Protein AF-A0A8J9YWH1-F1 (afdb_monomer)

Radius of gyration: 15.03 Å; Cα contacts (8 Å, |Δi|>4): 126; chains: 1; bounding box: 51×24×34 Å

Solvent-accessible surface area (backbone atoms only — not comparable to full-atom values): 7247 Å² total; per-residue (Å²): 146,84,62,67,66,64,50,39,52,52,50,34,50,48,37,46,51,51,26,59,68,32,100,38,23,66,57,32,74,67,50,59,49,50,46,43,36,66,79,68,63,49,86,56,69,84,94,57,58,39,51,89,77,50,36,26,81,48,70,44,61,44,88,82,81,46,30,35,65,48,57,43,60,41,68,61,78,70,55,24,64,60,51,32,49,53,50,52,51,40,30,64,75,66,76,47,80,81,93,74,87,87,77,76,98,49,76,26,48,50,52,44,52,53,50,52,51,54,61,62,72,75,106

Structure (mmCIF, N/CA/C/O backbone):
data_AF-A0A8J9YWH1-F1
#
_entry.id   AF-A0A8J9YWH1-F1
#
loop_
_atom_site.group_PDB
_atom_site.id
_atom_site.type_symbol
_atom_site.label_atom_id
_atom_site.label_alt_id
_atom_site.label_comp_id
_atom_site.label_asym_id
_atom_site.label_entity_id
_atom_site.label_seq_id
_atom_site.pdbx_PDB_ins_code
_atom_site.Cartn_x
_atom_site.Cartn_y
_atom_site.Cartn_z
_atom_site.occupancy
_atom_site.B_iso_or_equiv
_atom_site.auth_seq_id
_atom_site.auth_comp_id
_atom_site.auth_asym_id
_atom_site.auth_atom_id
_atom_site.pdbx_PDB_model_num
ATOM 1 N N . MET A 1 1 ? 28.046 -7.049 -2.937 1.00 34.62 1 MET A N 1
ATOM 2 C CA . MET A 1 1 ? 26.757 -6.752 -3.607 1.00 34.62 1 MET A CA 1
ATOM 3 C C . MET A 1 1 ? 25.580 -7.059 -2.665 1.00 34.62 1 MET A C 1
ATOM 5 O O . MET A 1 1 ? 24.670 -7.778 -3.037 1.00 34.62 1 MET A O 1
ATOM 9 N N . TRP A 1 2 ? 25.607 -6.555 -1.424 1.00 46.81 2 TRP A N 1
ATOM 10 C CA . TRP A 1 2 ? 24.639 -6.904 -0.367 1.00 46.81 2 TRP A CA 1
ATOM 11 C C . TRP A 1 2 ? 24.441 -5.699 0.570 1.00 46.81 2 TRP A C 1
ATOM 13 O O . TRP A 1 2 ? 25.273 -5.469 1.444 1.00 46.81 2 TRP A O 1
ATOM 23 N N . PRO A 1 3 ? 23.433 -4.847 0.307 1.00 60.19 3 PRO A N 1
ATOM 24 C CA . PRO A 1 3 ? 22.680 -4.274 1.435 1.00 60.19 3 PRO A CA 1
ATOM 25 C C . PRO A 1 3 ? 21.157 -4.149 1.204 1.00 60.19 3 PRO A C 1
ATOM 27 O O . PRO A 1 3 ? 20.402 -4.002 2.163 1.00 60.19 3 PRO A O 1
ATOM 30 N N . CYS A 1 4 ? 20.679 -4.202 -0.045 1.00 58.19 4 CYS A N 1
ATOM 31 C CA . CYS A 1 4 ? 19.343 -3.707 -0.403 1.00 58.19 4 CYS A CA 1
ATOM 32 C C . CYS A 1 4 ? 18.173 -4.555 0.127 1.00 58.19 4 CYS A C 1
ATOM 34 O O . CYS A 1 4 ? 17.150 -3.994 0.512 1.00 58.19 4 CYS A O 1
ATOM 36 N N . ILE A 1 5 ? 18.311 -5.885 0.179 1.00 63.09 5 ILE A N 1
ATOM 37 C CA . ILE A 1 5 ? 17.230 -6.783 0.629 1.00 63.09 5 ILE A CA 1
ATOM 38 C C . ILE A 1 5 ? 17.023 -6.661 2.145 1.00 63.09 5 ILE A C 1
ATOM 40 O O . ILE A 1 5 ? 15.901 -6.448 2.597 1.00 63.09 5 ILE A O 1
ATOM 44 N N . THR A 1 6 ? 18.104 -6.711 2.930 1.00 67.00 6 THR A N 1
ATOM 45 C CA . THR A 1 6 ? 18.061 -6.543 4.393 1.00 67.00 6 THR A CA 1
ATOM 46 C C . THR A 1 6 ? 17.512 -5.171 4.787 1.00 67.00 6 THR A C 1
ATOM 48 O O . THR A 1 6 ? 16.708 -5.065 5.709 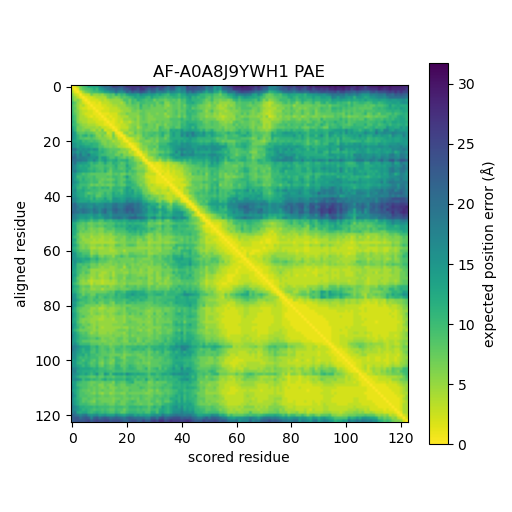1.00 67.00 6 THR A O 1
ATOM 51 N N . PHE A 1 7 ? 17.887 -4.124 4.047 1.00 69.38 7 PHE A N 1
ATOM 52 C CA . PHE A 1 7 ? 17.348 -2.771 4.194 1.00 69.38 7 PHE A CA 1
ATOM 53 C C . PHE A 1 7 ? 15.831 -2.716 3.941 1.00 69.38 7 PHE A C 1
ATOM 55 O O . PHE A 1 7 ? 15.085 -2.197 4.771 1.00 69.38 7 PHE A O 1
ATOM 62 N N . MET A 1 8 ? 15.358 -3.316 2.842 1.00 70.19 8 MET A N 1
ATOM 63 C CA . MET A 1 8 ? 13.930 -3.396 2.509 1.00 70.19 8 MET A CA 1
ATOM 64 C C . MET A 1 8 ? 13.138 -4.164 3.578 1.00 70.19 8 MET A C 1
ATOM 66 O O . MET A 1 8 ? 12.079 -3.713 4.009 1.00 70.19 8 MET A O 1
ATOM 70 N N . PHE A 1 9 ? 13.676 -5.288 4.063 1.00 71.38 9 PHE A N 1
ATOM 71 C CA . PHE A 1 9 ? 13.068 -6.085 5.131 1.00 71.38 9 PHE A CA 1
ATOM 72 C C . PHE A 1 9 ? 13.022 -5.330 6.469 1.00 71.38 9 PHE A C 1
ATOM 74 O O . PHE A 1 9 ? 12.004 -5.371 7.158 1.00 71.38 9 PHE A O 1
ATOM 81 N N . SER A 1 10 ? 14.082 -4.593 6.815 1.00 72.75 10 SER A N 1
ATOM 82 C CA . SER A 1 10 ? 14.150 -3.762 8.024 1.00 72.75 10 SER A CA 1
ATOM 83 C C . SER A 1 10 ? 13.095 -2.650 8.013 1.00 72.75 10 SER A C 1
ATOM 85 O O . SER A 1 10 ? 12.340 -2.501 8.974 1.00 72.75 10 SER A O 1
ATOM 87 N N . ILE A 1 11 ? 12.957 -1.921 6.897 1.00 71.25 11 ILE A N 1
ATOM 88 C CA . ILE A 1 11 ? 11.939 -0.865 6.774 1.00 71.25 11 ILE A CA 1
ATOM 89 C C . ILE A 1 11 ? 10.526 -1.458 6.778 1.00 71.25 11 ILE A C 1
ATOM 91 O O . ILE A 1 11 ? 9.661 -0.922 7.462 1.00 71.25 11 ILE A O 1
ATOM 95 N N . ASN A 1 12 ? 10.290 -2.579 6.088 1.00 74.12 12 ASN A N 1
ATOM 96 C CA . ASN A 1 12 ? 8.982 -3.241 6.091 1.00 74.12 12 ASN A CA 1
ATOM 97 C C . ASN A 1 12 ? 8.565 -3.704 7.497 1.00 74.12 12 ASN A C 1
ATOM 99 O O . ASN A 1 12 ? 7.429 -3.459 7.899 1.00 74.12 12 ASN A O 1
ATOM 103 N N . ASN A 1 13 ? 9.479 -4.295 8.276 1.00 73.06 13 ASN A N 1
ATOM 104 C CA . ASN A 1 13 ? 9.198 -4.655 9.669 1.00 73.06 13 ASN A CA 1
ATOM 105 C C . ASN A 1 13 ? 8.945 -3.423 10.544 1.00 73.06 13 ASN A C 1
ATOM 107 O O . ASN A 1 13 ? 7.984 -3.418 11.310 1.00 73.06 13 ASN A O 1
ATOM 111 N N . PHE A 1 14 ? 9.746 -2.361 10.401 1.00 70.94 14 PHE A N 1
ATOM 112 C CA . PHE A 1 14 ? 9.515 -1.106 11.118 1.00 70.94 14 PHE A CA 1
ATOM 113 C C . PHE A 1 14 ? 8.130 -0.521 10.800 1.00 70.94 14 PHE A C 1
ATOM 115 O O . PHE A 1 14 ? 7.373 -0.207 11.712 1.00 70.94 14 PHE A O 1
ATOM 122 N N . CYS A 1 15 ? 7.761 -0.421 9.520 1.00 65.94 15 CYS A N 1
ATOM 123 C CA . CYS A 1 15 ? 6.451 0.076 9.099 1.00 65.94 15 CYS A CA 1
ATOM 124 C C . CYS A 1 15 ? 5.303 -0.771 9.668 1.00 65.94 15 CYS A C 1
ATOM 126 O O . CYS A 1 15 ? 4.325 -0.213 10.161 1.00 65.94 15 CYS A O 1
ATOM 128 N N . TYR A 1 16 ? 5.431 -2.099 9.660 1.00 66.69 16 TYR A N 1
ATOM 129 C CA . TYR A 1 16 ? 4.412 -2.992 10.211 1.00 66.69 16 TYR A CA 1
ATOM 130 C C . TYR A 1 16 ? 4.245 -2.823 11.733 1.00 66.69 16 TYR A C 1
ATOM 132 O O . TYR A 1 16 ? 3.138 -2.583 12.215 1.00 66.69 16 TYR A O 1
ATOM 140 N N . GLN A 1 17 ? 5.347 -2.892 12.483 1.00 61.28 17 GLN A N 1
ATOM 141 C CA . GLN A 1 17 ? 5.336 -2.852 13.949 1.00 61.28 17 GLN A CA 1
ATOM 142 C C . GLN A 1 17 ? 4.969 -1.458 14.490 1.00 61.28 17 GLN A C 1
ATOM 144 O O . GLN A 1 17 ? 4.065 -1.325 15.309 1.00 61.28 17 GLN A O 1
ATOM 149 N N . GLU A 1 18 ? 5.628 -0.398 14.014 1.00 61.91 18 GLU A N 1
ATOM 150 C CA . GLU A 1 18 ? 5.542 0.942 14.615 1.00 61.91 18 GLU A CA 1
ATOM 151 C C . GLU A 1 18 ? 4.447 1.843 14.024 1.00 61.91 18 GLU A C 1
ATOM 153 O O . GLU A 1 18 ? 3.965 2.735 14.730 1.00 61.91 18 GLU A O 1
ATOM 158 N N . GLU A 1 19 ? 4.070 1.652 12.752 1.00 63.25 19 GLU A N 1
ATOM 159 C CA . GLU A 1 19 ? 3.085 2.503 12.061 1.00 63.25 19 GLU A CA 1
ATOM 160 C C . GLU A 1 19 ? 1.726 1.813 11.856 1.00 63.25 19 GLU A C 1
ATOM 162 O O . GLU A 1 19 ? 0.709 2.493 11.938 1.00 63.25 19 GLU A O 1
ATOM 167 N N . LEU A 1 20 ? 1.658 0.498 11.603 1.00 65.31 20 LEU A N 1
ATOM 168 C CA . LEU A 1 20 ? 0.365 -0.186 11.405 1.00 65.31 20 LEU A CA 1
ATOM 169 C C . LEU A 1 20 ? -0.248 -0.705 12.715 1.00 65.31 20 LEU A C 1
ATOM 171 O O . LEU A 1 20 ? -1.466 -0.601 12.896 1.00 65.31 20 LEU A O 1
ATOM 175 N N . GLN A 1 21 ? 0.582 -1.236 13.623 1.00 68.56 21 GLN A N 1
ATOM 176 C CA . GLN A 1 21 ? 0.139 -1.822 14.898 1.00 68.56 21 GLN A CA 1
ATOM 177 C C . GLN A 1 21 ? 0.454 -0.959 16.134 1.00 68.56 21 GLN A C 1
ATOM 179 O O . GLN A 1 21 ? -0.350 -0.931 17.063 1.00 68.56 21 GLN A O 1
ATOM 184 N N . GLY A 1 22 ? 1.559 -0.208 16.144 1.00 66.12 22 GLY A N 1
ATOM 185 C CA . GLY A 1 22 ? 1.958 0.650 17.269 1.00 66.12 22 GLY A CA 1
ATOM 186 C C . GLY A 1 22 ? 1.038 1.861 17.521 1.00 66.12 22 GLY A C 1
ATOM 187 O O . GLY A 1 22 ? 0.174 2.172 16.706 1.00 66.12 22 GLY A O 1
ATOM 188 N N . PRO A 1 23 ? 1.245 2.630 18.609 1.00 60.84 23 PRO A N 1
ATOM 189 C CA . PRO A 1 23 ? 0.390 3.768 18.994 1.00 60.84 23 PRO A CA 1
ATOM 190 C C . PRO A 1 23 ? 0.466 4.984 18.045 1.00 60.84 23 PRO A C 1
ATOM 192 O O . PRO A 1 23 ? -0.179 6.003 18.279 1.00 60.84 23 PRO A O 1
ATOM 195 N N . ASN A 1 24 ? 1.264 4.908 16.975 1.00 59.47 24 ASN A N 1
ATOM 196 C CA . ASN A 1 24 ? 1.572 6.016 16.068 1.00 59.47 24 ASN A CA 1
ATOM 197 C C . ASN A 1 24 ? 0.809 5.955 14.730 1.00 59.47 24 ASN A C 1
ATOM 199 O O . ASN A 1 24 ? 1.205 6.625 13.778 1.00 59.47 24 ASN A O 1
ATOM 203 N N . GLN A 1 25 ? -0.290 5.198 14.647 1.00 61.03 25 GLN A N 1
ATOM 204 C CA . GLN A 1 25 ? -0.997 4.881 13.389 1.00 61.03 25 GLN A CA 1
ATOM 205 C C . GLN A 1 25 ? -1.447 6.107 12.572 1.00 61.03 25 GLN A C 1
ATOM 207 O O . GLN A 1 25 ? -1.587 6.036 11.350 1.00 61.03 25 GLN A O 1
ATOM 212 N N . ASN A 1 26 ? -1.606 7.251 13.245 1.00 58.56 26 ASN A N 1
ATOM 213 C CA . ASN A 1 26 ? -2.033 8.532 12.674 1.00 58.56 26 ASN A CA 1
ATOM 214 C C . ASN A 1 26 ? -0.853 9.456 12.284 1.00 58.56 26 ASN A C 1
ATOM 216 O O . ASN A 1 26 ? -1.063 10.561 11.781 1.00 58.56 26 ASN A O 1
ATOM 220 N N . VAL A 1 27 ? 0.398 9.043 12.530 1.00 58.81 27 VAL A N 1
ATOM 221 C CA . VAL A 1 27 ? 1.623 9.798 12.190 1.00 58.81 27 VAL A CA 1
ATOM 222 C C . VAL A 1 27 ? 2.106 9.449 10.775 1.00 58.81 27 VAL A C 1
ATOM 224 O O . VAL A 1 27 ? 2.533 10.336 10.020 1.00 58.81 27 VAL A O 1
ATOM 227 N N . GLY A 1 28 ? 1.996 8.168 10.409 1.0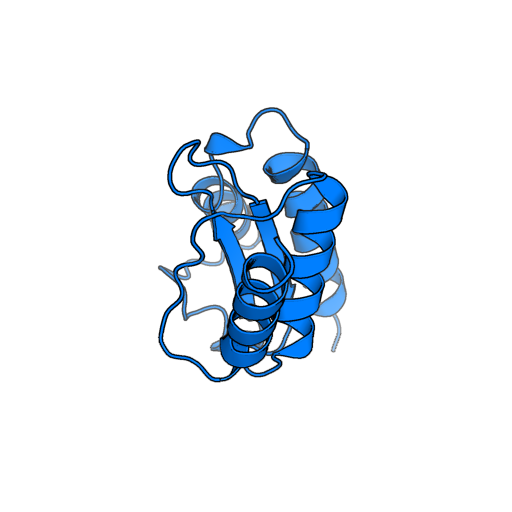0 57.84 28 GLY A N 1
ATOM 228 C CA . GLY A 1 28 ? 2.142 7.629 9.059 1.00 57.84 28 GLY A CA 1
ATOM 229 C C . GLY A 1 28 ? 3.438 8.026 8.348 1.00 57.84 28 GLY A C 1
ATOM 230 O O . GLY A 1 28 ? 4.520 8.133 8.930 1.00 57.84 28 GLY A O 1
ATOM 231 N N . TYR A 1 29 ? 3.323 8.318 7.047 1.00 60.22 29 TYR A N 1
ATOM 232 C CA . TYR A 1 29 ? 4.448 8.578 6.133 1.00 60.22 29 TYR A CA 1
ATOM 233 C C . TYR A 1 29 ? 5.503 9.577 6.672 1.00 60.22 29 TYR A C 1
ATOM 235 O O . TYR A 1 29 ? 6.672 9.500 6.297 1.00 60.22 29 TYR A O 1
ATOM 243 N N . ARG A 1 30 ? 5.144 10.502 7.584 1.00 63.41 30 ARG A N 1
ATOM 244 C CA . ARG A 1 30 ? 6.060 11.500 8.187 1.00 63.41 30 ARG A CA 1
ATOM 245 C C . ARG A 1 30 ? 7.011 10.939 9.257 1.00 63.41 30 ARG A C 1
ATOM 247 O O . ARG A 1 30 ? 7.990 11.620 9.585 1.00 63.41 30 ARG A O 1
ATOM 254 N N . LYS A 1 31 ? 6.752 9.765 9.844 1.00 63.91 31 LYS A N 1
ATOM 255 C CA . LYS A 1 31 ? 7.676 9.114 10.793 1.00 63.91 31 LYS A CA 1
ATOM 256 C C . LYS A 1 31 ? 8.597 8.123 10.083 1.00 63.91 31 LYS A C 1
ATOM 258 O O . LYS A 1 31 ? 9.805 8.271 10.248 1.00 63.91 31 LYS A O 1
ATOM 263 N N . MET A 1 32 ? 8.087 7.303 9.155 1.00 64.38 32 MET A N 1
ATOM 264 C CA . MET A 1 32 ? 8.935 6.582 8.182 1.00 64.38 32 MET A CA 1
ATOM 265 C C . MET A 1 32 ? 9.932 7.538 7.504 1.00 64.38 32 MET A C 1
ATOM 267 O O . MET A 1 32 ? 11.124 7.249 7.442 1.00 64.38 32 MET A O 1
ATOM 271 N N . TRP A 1 33 ? 9.475 8.724 7.078 1.00 63.75 33 TRP A N 1
ATOM 272 C CA . TRP A 1 33 ? 10.345 9.766 6.525 1.00 63.75 33 TRP A CA 1
ATOM 273 C C . TRP A 1 33 ? 11.516 10.147 7.438 1.00 63.75 33 TRP A C 1
ATOM 275 O O . TRP A 1 33 ? 12.647 10.307 6.980 1.00 63.75 33 TRP A O 1
ATOM 285 N N . ARG A 1 34 ? 11.250 10.300 8.740 1.00 65.19 34 ARG A N 1
ATOM 286 C CA . ARG A 1 34 ? 12.275 10.638 9.733 1.00 65.19 34 ARG A CA 1
ATOM 287 C C . ARG A 1 34 ? 13.240 9.481 9.971 1.00 65.19 34 ARG A C 1
ATOM 289 O O . ARG A 1 34 ? 14.418 9.763 10.149 1.00 65.19 34 ARG A O 1
ATOM 296 N N . CYS A 1 35 ? 12.791 8.228 9.913 1.00 65.44 35 CYS A N 1
ATOM 297 C CA . CYS A 1 35 ? 13.671 7.058 9.995 1.00 65.44 35 CYS A CA 1
ATOM 298 C C . CYS A 1 35 ? 14.576 6.941 8.758 1.00 65.44 35 CYS A C 1
ATOM 300 O O . CYS A 1 35 ? 15.789 6.848 8.908 1.00 65.44 35 CYS A O 1
ATOM 302 N N . LEU A 1 36 ? 14.024 7.071 7.544 1.00 66.19 36 LEU A N 1
ATOM 303 C CA . LEU A 1 36 ? 14.806 7.116 6.296 1.00 66.19 36 LEU A CA 1
ATOM 304 C C . LEU A 1 36 ? 15.873 8.226 6.318 1.00 66.19 36 LEU A C 1
ATOM 306 O O . LEU A 1 36 ? 17.005 8.017 5.879 1.00 66.19 36 LEU A O 1
ATOM 310 N N . LEU A 1 37 ? 15.530 9.393 6.870 1.00 66.38 37 LEU A N 1
ATOM 311 C CA . LEU A 1 37 ? 16.438 10.533 6.970 1.00 66.38 37 LEU A CA 1
ATOM 312 C C . LEU A 1 37 ? 17.485 10.400 8.091 1.00 66.38 37 LEU A C 1
ATOM 314 O O . LEU A 1 37 ? 18.628 10.793 7.877 1.00 66.38 37 LEU A O 1
ATOM 318 N N . ARG A 1 38 ? 17.119 9.900 9.281 1.00 63.19 38 ARG A N 1
ATOM 319 C CA . ARG A 1 38 ? 18.039 9.781 10.432 1.00 63.19 38 ARG A CA 1
ATOM 320 C C . ARG A 1 38 ? 18.930 8.550 10.343 1.00 63.19 38 ARG A C 1
ATOM 322 O O . ARG A 1 38 ? 20.145 8.694 10.409 1.00 63.19 38 ARG A O 1
ATOM 329 N N . GLU A 1 39 ? 18.323 7.380 10.185 1.00 65.31 39 GLU A N 1
ATOM 330 C CA . GLU A 1 39 ? 19.009 6.090 10.293 1.00 65.31 39 GLU A CA 1
ATOM 331 C C . GLU A 1 39 ? 19.867 5.817 9.057 1.00 65.31 39 GLU A C 1
ATOM 333 O O . GLU A 1 39 ? 21.004 5.366 9.142 1.00 65.31 39 GLU A O 1
ATOM 338 N N . TYR A 1 40 ? 19.336 6.177 7.887 1.00 60.50 40 TYR A N 1
ATOM 339 C CA . TYR A 1 40 ? 19.931 5.842 6.596 1.00 60.50 40 TYR A CA 1
ATOM 340 C C . TYR A 1 40 ? 20.465 7.063 5.824 1.00 60.50 40 TYR A C 1
ATOM 342 O O . TYR A 1 40 ? 20.943 6.924 4.701 1.00 60.50 40 TYR A O 1
ATOM 350 N N . ARG A 1 41 ? 20.405 8.268 6.418 1.00 60.72 41 ARG A N 1
ATOM 351 C CA . ARG A 1 41 ? 20.860 9.554 5.837 1.00 60.72 41 ARG A CA 1
ATOM 352 C C . ARG A 1 41 ? 20.260 9.896 4.459 1.00 60.72 41 ARG A C 1
ATOM 354 O O . ARG A 1 41 ? 20.814 10.710 3.718 1.00 60.72 41 ARG A O 1
ATOM 361 N N . LEU A 1 42 ? 19.103 9.330 4.114 1.00 59.62 42 LEU A N 1
ATOM 362 C CA . LEU A 1 42 ? 18.477 9.502 2.802 1.00 59.62 42 LEU A CA 1
ATOM 363 C C . LEU A 1 42 ? 17.673 10.818 2.726 1.00 59.62 42 LEU A C 1
ATOM 365 O O . LEU A 1 42 ? 16.497 10.888 3.084 1.00 59.62 42 LEU A O 1
ATOM 369 N N . ASN A 1 43 ? 18.294 11.882 2.205 1.00 56.22 43 ASN A N 1
ATOM 370 C CA . ASN A 1 43 ? 17.660 13.194 1.986 1.00 56.22 43 ASN A CA 1
ATOM 371 C C . ASN A 1 43 ? 16.818 13.242 0.686 1.00 56.22 43 ASN A C 1
ATOM 373 O O . ASN A 1 43 ? 17.139 13.934 -0.281 1.00 56.22 43 ASN A O 1
ATOM 377 N N . VAL A 1 44 ? 15.741 12.455 0.635 1.00 48.78 44 VAL A N 1
ATOM 378 C CA . VAL A 1 44 ? 15.063 12.071 -0.622 1.00 48.78 44 VAL A CA 1
ATOM 379 C C . VAL A 1 44 ? 14.158 13.185 -1.201 1.00 48.78 44 VAL A C 1
ATOM 381 O O . VAL A 1 44 ? 14.232 13.473 -2.390 1.00 48.78 44 VAL A O 1
ATOM 384 N N . ARG A 1 45 ? 13.379 13.920 -0.394 1.00 48.09 45 ARG A N 1
ATOM 385 C CA . ARG A 1 45 ? 12.130 14.648 -0.788 1.00 48.09 45 ARG A CA 1
ATOM 386 C C . ARG A 1 45 ? 11.023 13.733 -1.393 1.00 48.09 45 ARG A C 1
ATOM 388 O O . ARG A 1 45 ? 11.248 12.557 -1.628 1.00 48.09 45 ARG A O 1
ATOM 395 N N . ARG A 1 46 ? 9.784 14.227 -1.530 1.00 45.34 46 ARG A N 1
ATOM 396 C CA . ARG A 1 46 ? 8.553 13.401 -1.653 1.00 45.34 46 ARG A CA 1
ATOM 397 C C . ARG A 1 46 ? 8.521 12.412 -2.850 1.00 45.34 46 ARG A C 1
ATOM 399 O O . ARG A 1 46 ? 9.025 12.730 -3.921 1.00 45.34 46 ARG A O 1
ATOM 406 N N . ASN A 1 47 ? 7.876 11.260 -2.619 1.00 53.06 47 ASN A N 1
ATOM 407 C CA . ASN A 1 47 ? 7.481 10.137 -3.501 1.00 53.06 47 ASN A CA 1
ATOM 408 C C . ASN A 1 47 ? 8.469 9.490 -4.493 1.00 53.06 47 ASN A C 1
ATOM 410 O O . ASN A 1 47 ? 8.450 8.268 -4.593 1.00 53.06 47 ASN A O 1
ATOM 414 N N . ASP A 1 48 ? 9.325 10.219 -5.210 1.00 54.81 48 ASP A N 1
ATOM 415 C CA . ASP A 1 48 ? 10.001 9.633 -6.386 1.00 54.81 48 ASP A CA 1
ATOM 416 C C . ASP A 1 48 ? 11.478 9.268 -6.205 1.00 54.81 48 ASP A C 1
ATOM 418 O O . ASP A 1 48 ? 11.989 8.412 -6.929 1.00 54.81 48 ASP A O 1
ATOM 422 N N . LYS A 1 49 ? 12.200 9.848 -5.236 1.00 57.22 49 LYS A N 1
ATOM 423 C CA . LYS A 1 49 ? 13.669 9.675 -5.176 1.00 57.22 49 LYS A CA 1
ATOM 424 C C . LYS A 1 49 ? 14.171 8.425 -4.451 1.00 57.22 49 LYS A C 1
ATOM 426 O O . LYS A 1 49 ? 15.353 8.348 -4.131 1.00 57.22 49 LYS A O 1
ATOM 431 N N . LEU A 1 50 ? 13.302 7.444 -4.217 1.00 62.53 50 LEU A N 1
ATOM 432 C CA . LEU A 1 50 ? 13.727 6.075 -3.910 1.00 62.53 50 LEU A CA 1
ATOM 433 C C . LEU A 1 50 ? 13.910 5.224 -5.182 1.00 62.53 50 LEU A C 1
ATOM 435 O O . LEU A 1 50 ? 14.703 4.283 -5.161 1.00 62.53 50 LEU A O 1
ATOM 439 N N . LYS A 1 51 ? 13.323 5.633 -6.321 1.00 64.06 51 LYS A N 1
ATOM 440 C CA . LYS A 1 51 ? 13.532 4.997 -7.634 1.00 64.06 51 LYS A CA 1
ATOM 441 C C . LYS A 1 51 ? 15.014 4.923 -8.060 1.00 64.06 51 LYS A C 1
ATOM 443 O O . LYS A 1 51 ? 15.407 3.861 -8.531 1.00 64.06 51 LYS A O 1
ATOM 448 N N . PRO A 1 52 ? 15.876 5.946 -7.842 1.00 68.31 52 PRO A N 1
ATOM 449 C CA . PRO A 1 52 ? 17.319 5.851 -8.113 1.00 68.31 52 PRO A CA 1
ATOM 450 C C . PRO A 1 52 ? 18.058 4.785 -7.289 1.00 68.31 52 PRO A C 1
ATOM 452 O O . PRO A 1 52 ? 19.125 4.339 -7.692 1.00 68.31 52 PRO A O 1
ATOM 455 N N . TYR A 1 53 ? 17.495 4.372 -6.149 1.00 68.69 53 TYR A N 1
ATOM 456 C CA . TYR A 1 53 ? 18.017 3.295 -5.303 1.00 68.69 53 TYR A CA 1
ATOM 457 C C . TYR A 1 53 ? 17.335 1.942 -5.583 1.00 68.69 53 TYR A C 1
ATOM 459 O O . TYR A 1 53 ? 17.606 0.967 -4.888 1.00 68.69 53 TYR A O 1
ATOM 467 N N . GLY A 1 54 ? 16.447 1.873 -6.583 1.00 71.81 54 GLY A N 1
ATOM 468 C CA . GLY A 1 54 ? 15.689 0.668 -6.927 1.00 71.81 54 GLY A CA 1
ATOM 469 C C . GLY A 1 54 ? 14.527 0.349 -5.982 1.00 71.81 54 GLY A C 1
ATOM 470 O O . GLY A 1 54 ? 14.061 -0.785 -5.984 1.00 71.81 54 GLY A O 1
ATOM 471 N N . PHE A 1 55 ? 14.057 1.313 -5.179 1.00 74.88 55 PHE A N 1
ATOM 472 C CA . PHE A 1 55 ? 12.959 1.111 -4.227 1.00 74.88 55 PHE A CA 1
ATOM 473 C C . PHE A 1 55 ? 11.709 1.918 -4.598 1.00 74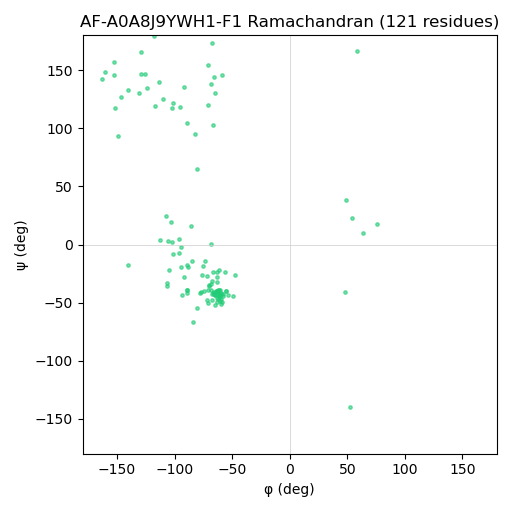.88 55 PHE A C 1
ATOM 475 O O . PHE A 1 55 ? 11.780 3.086 -4.984 1.00 74.88 55 PHE A O 1
ATOM 482 N N . CYS A 1 56 ? 10.549 1.293 -4.425 1.00 76.31 56 CYS A N 1
ATOM 483 C CA . CYS A 1 56 ? 9.223 1.857 -4.653 1.00 76.31 56 CYS A CA 1
ATOM 484 C C . CYS A 1 56 ? 8.400 1.733 -3.364 1.00 76.31 56 CYS A C 1
ATOM 486 O O . CYS A 1 56 ? 8.418 0.686 -2.716 1.00 76.31 56 CYS A O 1
ATOM 488 N N . LEU A 1 57 ? 7.704 2.806 -2.979 1.00 76.50 57 LEU A N 1
ATOM 489 C CA . LEU A 1 57 ? 6.873 2.842 -1.776 1.00 76.50 57 LEU A CA 1
ATOM 490 C C . LEU A 1 57 ? 5.402 2.689 -2.149 1.00 76.50 57 LEU A C 1
ATOM 492 O O . LEU A 1 57 ? 4.831 3.561 -2.799 1.00 76.50 57 LEU A O 1
ATOM 496 N N . HIS A 1 58 ? 4.800 1.609 -1.669 1.00 80.50 58 HIS A N 1
ATOM 497 C CA . HIS A 1 58 ? 3.379 1.309 -1.772 1.00 80.50 58 HIS A CA 1
ATOM 498 C C . HIS A 1 58 ? 2.721 1.639 -0.439 1.00 80.50 58 HIS A C 1
ATOM 500 O O . HIS A 1 58 ? 3.113 1.091 0.589 1.00 80.50 58 HIS A O 1
ATOM 506 N N . GLY A 1 59 ? 1.728 2.521 -0.412 1.00 82.62 59 GLY A N 1
ATOM 507 C CA . GLY A 1 59 ? 1.061 2.852 0.842 1.00 82.62 59 GLY A CA 1
ATOM 508 C C . GLY A 1 59 ? -0.302 3.486 0.644 1.00 82.62 59 GLY A C 1
ATOM 509 O O . GLY A 1 59 ? -0.525 4.216 -0.319 1.00 82.62 59 GLY A O 1
ATOM 510 N N . CYS A 1 60 ? -1.198 3.220 1.587 1.00 84.88 60 CYS A N 1
ATOM 511 C CA . CYS A 1 60 ? -2.534 3.797 1.630 1.00 84.88 60 CYS A CA 1
ATOM 512 C C . CYS A 1 60 ? -2.806 4.388 3.012 1.00 84.88 60 CYS A C 1
ATOM 514 O O . CYS A 1 60 ? -2.320 3.897 4.034 1.00 84.88 60 CYS A O 1
ATOM 516 N N . ILE A 1 61 ? -3.574 5.471 3.026 1.00 84.31 61 ILE A N 1
ATOM 517 C CA . ILE A 1 61 ? -3.979 6.205 4.219 1.00 84.31 61 ILE A CA 1
ATOM 518 C C . ILE A 1 61 ? -5.487 6.400 4.111 1.00 84.31 61 ILE A C 1
ATOM 520 O O . ILE A 1 61 ? -5.961 6.871 3.075 1.00 84.31 61 ILE A O 1
ATOM 524 N N . ASP A 1 62 ? -6.224 6.075 5.168 1.00 83.75 62 ASP A N 1
ATOM 525 C CA . ASP A 1 62 ? -7.650 6.379 5.232 1.00 83.75 62 ASP A CA 1
ATOM 526 C C . ASP A 1 62 ? -7.867 7.903 5.243 1.00 83.75 62 ASP A C 1
ATOM 528 O O . ASP A 1 62 ? -7.248 8.650 6.010 1.00 83.75 62 ASP A O 1
ATOM 532 N N . GLY A 1 63 ? -8.761 8.369 4.371 1.00 78.88 63 GLY A N 1
ATOM 533 C CA . GLY A 1 63 ? -9.105 9.779 4.241 1.00 78.88 63 GLY A CA 1
ATOM 534 C C . GLY A 1 63 ? -9.751 10.359 5.500 1.00 78.88 63 GLY A C 1
ATOM 535 O O . GLY A 1 63 ? -9.509 11.533 5.791 1.00 78.88 63 GLY A O 1
ATOM 536 N N . TYR A 1 64 ? -10.514 9.549 6.243 1.00 80.00 64 TYR A N 1
ATOM 537 C CA . TYR A 1 64 ? -11.264 9.977 7.426 1.00 80.00 64 TYR A CA 1
ATOM 538 C C . TYR A 1 64 ? -10.398 9.981 8.693 1.00 80.00 64 TYR A C 1
ATOM 540 O O . TYR A 1 64 ? -10.078 11.043 9.225 1.00 80.00 64 TYR A O 1
ATOM 548 N N . SER A 1 65 ? -9.952 8.808 9.151 1.00 78.94 65 SER A N 1
ATOM 549 C CA . SER A 1 65 ? -9.172 8.651 10.389 1.00 78.94 65 SER A CA 1
ATOM 550 C C . SER A 1 65 ? -7.722 9.127 10.279 1.00 78.94 65 SER A C 1
ATOM 552 O O . SER A 1 65 ? -7.050 9.281 11.298 1.00 78.94 65 SER A O 1
ATOM 554 N N . ARG A 1 66 ? -7.218 9.353 9.053 1.00 78.19 66 ARG A N 1
ATOM 555 C CA . ARG A 1 66 ? -5.800 9.629 8.747 1.00 78.19 66 ARG A CA 1
ATOM 556 C C . ARG A 1 66 ? -4.851 8.473 9.092 1.00 78.19 66 ARG A C 1
ATOM 558 O O . ARG A 1 66 ? -3.633 8.660 9.019 1.00 78.19 66 ARG A O 1
ATOM 565 N N . ARG A 1 67 ? -5.390 7.295 9.423 1.00 78.38 67 ARG A N 1
ATOM 566 C CA . ARG A 1 67 ? -4.636 6.085 9.750 1.00 78.38 67 ARG A CA 1
ATOM 567 C C . ARG A 1 67 ? -3.909 5.534 8.526 1.00 78.38 67 ARG A C 1
ATOM 569 O O . ARG A 1 67 ? -4.466 5.478 7.430 1.00 78.38 67 ARG A O 1
ATOM 576 N N . CYS A 1 68 ? -2.669 5.093 8.717 1.00 79.38 68 CYS A N 1
ATOM 577 C CA . CYS A 1 68 ? -1.946 4.313 7.717 1.00 79.38 68 CYS A CA 1
ATOM 578 C C . CYS A 1 68 ? -2.562 2.905 7.616 1.00 79.38 68 CYS A C 1
ATOM 580 O O . CYS A 1 68 ? -2.598 2.181 8.607 1.00 79.38 68 CYS A O 1
ATOM 582 N N . MET A 1 69 ? -3.049 2.532 6.431 1.00 82.06 69 MET A N 1
ATOM 583 C CA . MET A 1 69 ? -3.766 1.270 6.187 1.00 82.06 69 MET A CA 1
ATOM 584 C C . MET A 1 69 ? -2.801 0.145 5.802 1.00 82.06 69 MET A C 1
ATOM 586 O O . MET A 1 69 ? -2.895 -0.971 6.303 1.00 82.06 69 MET A O 1
ATOM 590 N N . TRP A 1 70 ? -1.825 0.471 4.952 1.00 82.00 70 TRP A N 1
ATOM 591 C CA . TRP A 1 70 ? -0.636 -0.337 4.694 1.00 82.00 70 TRP A CA 1
ATOM 592 C C . TRP A 1 70 ? 0.519 0.565 4.259 1.00 82.00 70 TRP A C 1
ATOM 594 O O . TRP A 1 70 ? 0.303 1.672 3.755 1.00 82.00 70 TRP A O 1
ATOM 604 N N . LEU A 1 71 ? 1.749 0.087 4.447 1.00 79.31 71 LEU A N 1
ATOM 605 C CA . LEU A 1 71 ? 2.968 0.746 3.989 1.00 79.31 71 LEU A CA 1
ATOM 606 C C . LEU A 1 71 ? 4.043 -0.314 3.731 1.00 79.31 71 LEU A C 1
ATOM 608 O O . LEU A 1 71 ? 4.430 -1.039 4.644 1.00 79.31 71 LEU A O 1
ATOM 612 N N . HIS A 1 72 ? 4.485 -0.424 2.481 1.00 80.25 72 HIS A N 1
ATOM 613 C CA . HIS A 1 72 ? 5.366 -1.480 1.997 1.00 80.25 72 HIS A CA 1
ATOM 614 C C . HIS A 1 72 ? 6.404 -0.926 1.013 1.00 80.25 72 HIS A C 1
ATOM 616 O O . HIS A 1 72 ? 6.080 -0.199 0.075 1.00 80.25 72 HIS A O 1
ATOM 622 N N . VAL A 1 73 ? 7.663 -1.300 1.209 1.00 79.00 73 VAL A N 1
ATOM 623 C CA . VAL A 1 73 ? 8.778 -1.041 0.301 1.00 79.00 73 VAL A CA 1
ATOM 624 C C . VAL A 1 73 ? 8.966 -2.263 -0.591 1.00 79.00 73 VAL A C 1
ATOM 626 O O . VAL A 1 73 ? 9.279 -3.345 -0.094 1.00 79.00 73 VAL A O 1
ATOM 629 N N . GLY A 1 74 ? 8.800 -2.073 -1.899 1.00 77.00 74 GLY A N 1
ATOM 630 C CA . GLY A 1 74 ? 9.112 -3.060 -2.932 1.00 77.00 74 GLY A CA 1
ATOM 631 C C . GLY A 1 74 ? 10.194 -2.553 -3.888 1.00 77.00 74 GLY A C 1
ATOM 632 O O . GLY A 1 74 ? 10.671 -1.425 -3.769 1.00 77.00 74 GLY A O 1
ATOM 633 N N . THR A 1 75 ? 10.571 -3.368 -4.873 1.00 75.81 75 THR A N 1
ATOM 634 C CA . THR A 1 75 ? 11.561 -2.997 -5.906 1.00 75.81 75 THR A CA 1
ATOM 635 C C . THR 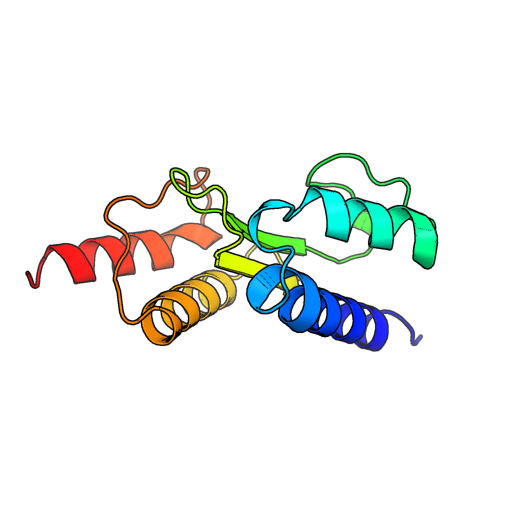A 1 75 ? 10.933 -2.440 -7.188 1.00 75.81 75 THR A C 1
ATOM 637 O O . THR A 1 75 ? 11.591 -1.745 -7.958 1.00 75.81 75 THR A O 1
ATOM 640 N N . THR A 1 76 ? 9.643 -2.702 -7.417 1.00 73.12 76 THR A N 1
ATOM 641 C CA . THR A 1 76 ? 8.884 -2.255 -8.594 1.00 73.12 76 THR A CA 1
ATOM 642 C C . THR A 1 76 ? 7.624 -1.490 -8.191 1.00 73.12 76 THR A C 1
ATOM 644 O O . THR A 1 76 ? 7.000 -1.792 -7.174 1.00 73.12 76 THR A O 1
ATOM 647 N N . ASN A 1 77 ? 7.243 -0.505 -9.011 1.00 71.56 77 ASN A N 1
ATOM 648 C CA . ASN A 1 77 ? 5.963 0.211 -8.932 1.00 71.56 77 ASN A CA 1
ATOM 649 C C . ASN A 1 77 ? 4.987 -0.195 -10.049 1.00 71.56 77 ASN A C 1
ATOM 651 O O . ASN A 1 77 ? 3.941 0.420 -10.193 1.00 71.56 77 ASN A O 1
ATOM 655 N N . LYS A 1 78 ? 5.360 -1.154 -10.906 1.00 74.06 78 LYS A N 1
ATOM 656 C CA . LYS A 1 78 ? 4.566 -1.542 -12.087 1.00 74.06 78 LYS A CA 1
ATOM 657 C C . LYS A 1 78 ? 3.754 -2.819 -11.886 1.00 74.06 78 LYS A C 1
ATOM 659 O O . LYS A 1 78 ? 2.972 -3.178 -12.757 1.00 74.06 78 LYS A O 1
ATOM 664 N N . ASP A 1 79 ? 3.975 -3.519 -10.778 1.00 82.19 79 ASP A N 1
ATOM 665 C CA . ASP A 1 79 ? 3.314 -4.786 -10.497 1.00 82.19 79 ASP A CA 1
ATOM 666 C C . ASP A 1 79 ? 1.989 -4.553 -9.762 1.00 82.19 79 ASP A C 1
ATOM 668 O O . ASP A 1 79 ? 1.962 -4.255 -8.565 1.00 82.19 79 ASP A O 1
ATOM 672 N N . ALA A 1 80 ? 0.885 -4.694 -10.497 1.00 84.38 80 ALA A N 1
ATOM 673 C CA . ALA A 1 80 ? -0.459 -4.569 -9.950 1.00 84.38 80 ALA A CA 1
ATOM 674 C C . ALA A 1 80 ? -0.805 -5.687 -8.948 1.00 84.38 80 ALA A C 1
ATOM 676 O O . ALA A 1 80 ? -1.646 -5.473 -8.076 1.00 84.38 80 ALA A O 1
ATOM 677 N N . ALA A 1 81 ? -0.152 -6.855 -9.020 1.00 87.38 81 ALA A N 1
ATOM 678 C CA . ALA A 1 81 ? -0.395 -7.951 -8.085 1.00 87.38 81 ALA A CA 1
ATOM 679 C C . ALA A 1 81 ? 0.098 -7.606 -6.672 1.00 87.38 81 ALA A C 1
ATOM 681 O O . ALA A 1 81 ? -0.556 -7.969 -5.694 1.00 87.38 81 ALA A O 1
ATOM 682 N N . VAL A 1 82 ? 1.191 -6.842 -6.544 1.00 86.25 82 VAL A N 1
ATOM 683 C CA . VAL A 1 82 ? 1.686 -6.350 -5.245 1.00 86.25 82 VAL A CA 1
ATOM 684 C C . VAL A 1 82 ? 0.664 -5.412 -4.601 1.00 86.25 82 VAL A C 1
ATOM 686 O O . VAL A 1 82 ? 0.293 -5.611 -3.444 1.00 86.25 82 VAL A O 1
ATOM 689 N N . VAL A 1 83 ? 0.161 -4.424 -5.350 1.00 86.44 83 VAL A N 1
ATOM 690 C CA . VAL A 1 83 ? -0.823 -3.451 -4.840 1.00 86.44 83 VAL A CA 1
ATOM 691 C C . VAL A 1 83 ? -2.143 -4.143 -4.481 1.00 86.44 83 VAL A C 1
ATOM 693 O O . VAL A 1 83 ? -2.691 -3.903 -3.407 1.00 86.44 83 VAL A O 1
ATOM 696 N N . ALA A 1 84 ? -2.612 -5.060 -5.331 1.00 90.12 84 ALA A N 1
ATOM 697 C CA . ALA A 1 84 ? -3.812 -5.858 -5.095 1.00 90.12 84 ALA A CA 1
ATOM 698 C C . ALA A 1 84 ? -3.693 -6.781 -3.869 1.00 90.12 84 ALA A 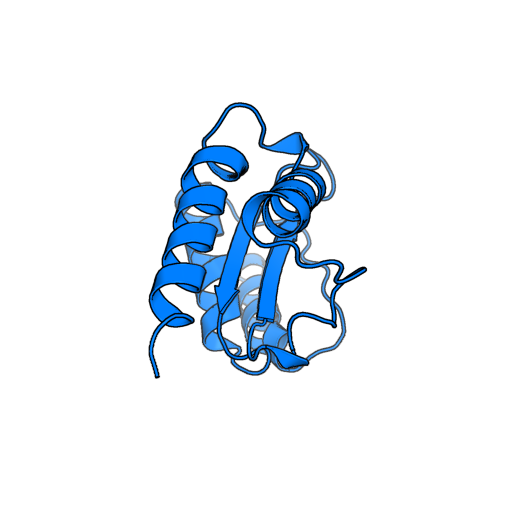C 1
ATOM 700 O O . ALA A 1 84 ? -4.630 -6.884 -3.081 1.00 90.12 84 ALA A O 1
ATOM 701 N N . THR A 1 85 ? -2.531 -7.408 -3.665 1.00 91.00 85 THR A N 1
ATOM 702 C CA . THR A 1 85 ? -2.273 -8.262 -2.493 1.00 91.00 85 THR A CA 1
ATOM 703 C C . THR A 1 85 ? -2.269 -7.443 -1.203 1.00 91.00 85 THR A C 1
ATOM 705 O O . THR A 1 85 ? -2.871 -7.854 -0.215 1.00 91.00 85 THR A O 1
ATOM 708 N N . LEU A 1 86 ? -1.639 -6.261 -1.204 1.00 89.00 86 LEU A N 1
ATOM 709 C CA . LEU A 1 86 ? -1.670 -5.344 -0.059 1.00 89.00 86 LEU A CA 1
ATOM 710 C C . LEU A 1 86 ? -3.105 -4.903 0.262 1.00 89.00 86 LEU A C 1
ATOM 712 O O . LEU A 1 86 ? -3.514 -4.956 1.419 1.00 89.00 86 LEU A O 1
ATOM 716 N N . TYR A 1 87 ? -3.879 -4.549 -0.765 1.00 90.19 87 TYR A N 1
ATOM 717 C CA . TYR A 1 87 ? -5.280 -4.161 -0.635 1.00 90.19 87 TYR A CA 1
ATOM 718 C C . TYR A 1 87 ? -6.152 -5.279 -0.030 1.00 90.19 87 TYR A C 1
ATOM 720 O O . TYR A 1 87 ? -6.819 -5.047 0.978 1.00 90.19 87 TYR A O 1
ATOM 728 N N . LEU A 1 88 ? -6.094 -6.504 -0.571 1.00 91.12 88 LEU A N 1
ATOM 729 C CA . LEU A 1 88 ? -6.836 -7.653 -0.030 1.00 91.12 88 LEU A CA 1
ATOM 730 C C . LEU A 1 88 ? -6.412 -8.006 1.400 1.00 91.12 88 LEU A C 1
ATOM 732 O O . LEU A 1 88 ? -7.268 -8.272 2.242 1.00 91.12 88 LEU A O 1
ATOM 736 N N . ASN A 1 89 ? -5.110 -7.967 1.698 1.00 90.50 89 ASN A N 1
ATOM 737 C CA . ASN A 1 89 ? -4.608 -8.211 3.049 1.00 90.50 89 ASN A CA 1
ATOM 738 C C . ASN A 1 89 ? -5.180 -7.200 4.049 1.00 90.50 89 ASN A C 1
ATOM 740 O O . ASN A 1 89 ? -5.572 -7.595 5.143 1.00 90.50 89 ASN A O 1
ATOM 744 N N . THR A 1 90 ? -5.276 -5.920 3.683 1.00 87.31 90 THR A N 1
ATOM 745 C CA . THR A 1 90 ? -5.892 -4.893 4.532 1.00 87.31 90 THR A CA 1
ATOM 746 C C . THR A 1 90 ? -7.398 -5.098 4.698 1.00 87.31 90 THR A C 1
ATOM 748 O O . THR A 1 90 ? -7.880 -4.993 5.823 1.00 87.31 90 THR A O 1
ATOM 751 N N . VAL A 1 91 ? -8.136 -5.433 3.631 1.00 89.69 91 VAL A N 1
ATOM 752 C CA . VAL A 1 91 ? -9.579 -5.753 3.716 1.00 89.69 91 VAL A CA 1
ATOM 753 C C . VAL A 1 91 ? -9.821 -6.927 4.671 1.00 89.69 91 VAL A C 1
ATOM 755 O O . VAL A 1 91 ? -10.707 -6.857 5.519 1.00 89.69 91 VAL A O 1
ATOM 758 N N . ASN A 1 92 ? -8.987 -7.967 4.595 1.00 90.12 92 ASN A N 1
ATOM 759 C CA . ASN A 1 92 ? -9.065 -9.135 5.472 1.00 90.12 92 ASN A CA 1
ATOM 760 C C . ASN A 1 92 ? -8.639 -8.830 6.923 1.00 90.12 92 ASN A C 1
ATOM 762 O O . ASN A 1 92 ? -9.255 -9.326 7.856 1.00 90.12 92 ASN A O 1
ATOM 766 N N . GLN A 1 93 ? -7.605 -8.007 7.137 1.00 86.19 93 GLN A N 1
ATOM 767 C CA . GLN A 1 93 ? -7.123 -7.631 8.479 1.00 86.19 93 GLN A CA 1
ATOM 768 C C . GLN A 1 93 ? -8.057 -6.680 9.236 1.00 86.19 93 GLN A C 1
ATOM 770 O O . GLN A 1 93 ? -8.009 -6.637 10.464 1.00 86.19 93 GLN A O 1
ATOM 775 N N . LEU A 1 94 ? -8.845 -5.878 8.519 1.00 84.75 94 LEU A N 1
ATOM 776 C CA . LEU A 1 94 ? -9.791 -4.919 9.097 1.00 84.75 94 LEU A CA 1
ATOM 777 C C . LEU A 1 94 ? -11.245 -5.408 9.044 1.00 84.75 94 LEU A C 1
ATOM 779 O O . LEU A 1 94 ? -12.134 -4.657 9.435 1.00 84.75 94 LEU A O 1
ATOM 783 N N . GLU A 1 95 ? -11.473 -6.626 8.538 1.00 87.12 95 GLU A N 1
ATOM 784 C CA . GLU A 1 95 ? -12.790 -7.256 8.364 1.00 87.12 95 GLU A CA 1
ATOM 785 C C . GLU A 1 95 ? -13.813 -6.332 7.666 1.00 87.12 95 GLU A C 1
ATOM 787 O O . GLU A 1 95 ? -14.993 -6.290 8.011 1.00 87.12 95 GLU A O 1
ATOM 792 N N . GLY A 1 96 ? -13.359 -5.557 6.671 1.00 83.56 96 GLY A N 1
ATOM 793 C CA . GLY A 1 96 ? -14.176 -4.511 6.056 1.00 83.56 96 GLY A CA 1
ATOM 794 C C . GLY A 1 96 ? -13.667 -4.009 4.705 1.00 83.56 96 GLY A C 1
ATOM 795 O O . GLY A 1 96 ? -12.467 -3.840 4.482 1.00 83.56 96 GLY A O 1
ATOM 796 N N . CYS A 1 97 ? -14.605 -3.726 3.797 1.00 85.94 97 CYS A N 1
ATOM 797 C CA . CYS A 1 97 ? -14.329 -3.146 2.482 1.00 85.94 97 CYS A CA 1
ATOM 798 C C . CYS A 1 97 ? -14.404 -1.607 2.532 1.00 85.94 97 CYS A C 1
ATOM 800 O O . CYS A 1 97 ? -15.371 -1.064 3.076 1.00 85.94 97 CYS A O 1
ATOM 802 N N . PRO A 1 98 ? -13.455 -0.863 1.932 1.00 85.75 98 PRO A N 1
ATOM 803 C CA . PRO A 1 98 ? -13.574 0.587 1.822 1.00 85.75 98 PRO A CA 1
ATOM 804 C C . PRO A 1 98 ? -14.753 0.991 0.923 1.00 85.75 98 PRO A C 1
ATOM 806 O O . PRO A 1 98 ? -15.020 0.375 -0.111 1.00 85.75 98 PRO A O 1
ATOM 809 N N . GLN A 1 99 ? -15.430 2.084 1.278 1.00 86.94 99 GLN A N 1
ATOM 810 C CA . GLN A 1 99 ? -16.502 2.672 0.460 1.00 86.94 99 GLN A CA 1
ATOM 811 C C . GLN A 1 99 ? -15.970 3.459 -0.746 1.00 86.94 99 GLN A C 1
ATOM 813 O O . GLN A 1 99 ? -16.653 3.585 -1.756 1.00 86.94 99 GLN A O 1
ATOM 818 N N . LEU A 1 100 ? -14.749 3.989 -0.662 1.00 86.44 100 LEU A N 1
ATOM 819 C CA . LEU A 1 100 ? -14.120 4.740 -1.743 1.00 86.44 100 LEU A CA 1
ATOM 820 C C . LEU A 1 100 ? -12.611 4.506 -1.725 1.00 86.44 100 LEU A C 1
ATOM 822 O O . LEU A 1 100 ? -11.953 4.737 -0.713 1.00 86.44 100 LEU A O 1
ATOM 826 N N . VAL A 1 101 ? -12.062 4.107 -2.869 1.00 87.56 101 VAL A N 1
ATOM 827 C CA . VAL A 1 101 ? -10.617 4.047 -3.105 1.00 87.56 101 VAL A CA 1
ATOM 828 C C . VAL A 1 101 ? -10.263 5.151 -4.093 1.00 87.56 101 VAL A C 1
ATOM 830 O O . VAL A 1 101 ? -10.840 5.229 -5.175 1.00 87.56 101 VAL A O 1
ATOM 833 N N . ARG A 1 102 ? -9.316 6.020 -3.724 1.00 88.12 102 ARG A N 1
ATOM 834 C CA . ARG A 1 102 ? -8.777 7.059 -4.608 1.00 88.12 102 ARG A CA 1
ATOM 835 C C . ARG A 1 102 ? -7.294 6.804 -4.843 1.00 88.12 102 ARG A C 1
ATOM 837 O O . ARG A 1 102 ? -6.506 6.858 -3.903 1.00 88.12 102 ARG A O 1
ATOM 844 N N . SER A 1 103 ? -6.928 6.598 -6.100 1.00 84.94 103 SER A N 1
ATOM 845 C CA . SER A 1 103 ? -5.548 6.459 -6.564 1.00 84.94 103 SER A CA 1
ATOM 846 C C . SER A 1 103 ? -5.287 7.389 -7.747 1.00 84.94 103 SER A C 1
ATOM 848 O O . SER A 1 103 ? -6.223 7.898 -8.368 1.00 84.94 103 SER A O 1
ATOM 850 N N . 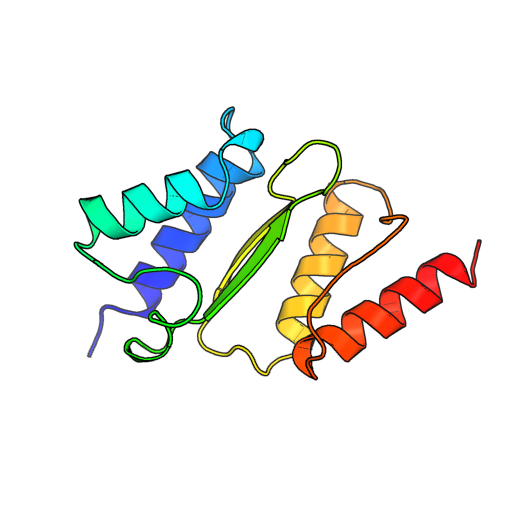ASP A 1 104 ? -4.015 7.591 -8.077 1.00 81.19 104 ASP A N 1
ATOM 851 C CA . ASP A 1 104 ? -3.628 8.221 -9.338 1.00 81.19 104 ASP A CA 1
ATOM 852 C C . ASP A 1 104 ? -3.903 7.269 -10.526 1.00 81.19 104 ASP A C 1
ATOM 854 O O . ASP A 1 104 ? -3.941 6.041 -10.341 1.00 81.19 104 ASP A O 1
ATOM 858 N N . P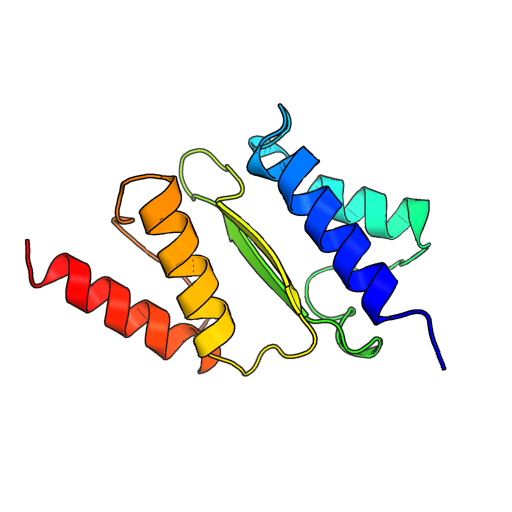RO A 1 105 ? -4.121 7.799 -11.747 1.00 77.50 105 PRO A N 1
ATOM 859 C CA . PRO A 1 105 ? -4.306 6.985 -12.945 1.00 77.50 105 PRO A CA 1
ATOM 860 C C . PRO A 1 105 ? -3.006 6.243 -13.290 1.00 77.50 105 PRO A C 1
ATOM 862 O O . PRO A 1 105 ? -2.070 6.821 -13.839 1.00 77.50 105 PRO A O 1
ATOM 865 N N . GLY A 1 106 ? -2.965 4.949 -12.970 1.00 81.56 106 GLY A N 1
ATOM 866 C CA . GLY A 1 106 ? -1.800 4.084 -13.144 1.00 81.56 106 GLY A CA 1
ATOM 867 C C . GLY A 1 106 ? -2.206 2.623 -13.333 1.00 81.56 106 GLY A C 1
ATOM 868 O O . GLY A 1 106 ? -3.199 2.162 -12.763 1.00 81.56 106 GLY A O 1
ATOM 869 N N . THR A 1 107 ? -1.451 1.888 -14.152 1.00 84.12 107 THR A N 1
ATOM 870 C CA . THR A 1 107 ? -1.724 0.475 -14.472 1.00 84.12 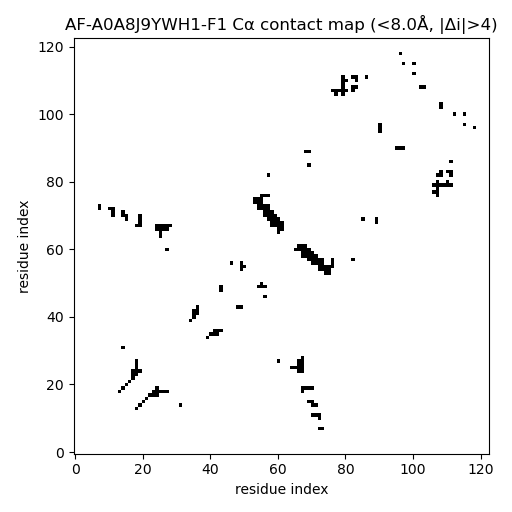107 THR A CA 1
ATOM 871 C C . THR A 1 107 ? -1.631 -0.439 -13.250 1.00 84.12 107 THR A C 1
ATOM 873 O O . THR A 1 107 ? -2.326 -1.448 -13.175 1.00 84.12 107 THR A O 1
ATOM 876 N N . GLU A 1 108 ? -0.816 -0.060 -12.268 1.00 82.25 108 GLU A N 1
ATOM 877 C CA . GLU A 1 108 ? -0.647 -0.743 -10.987 1.00 82.25 108 GLU A CA 1
ATOM 878 C C . GLU A 1 108 ? -1.927 -0.764 -10.132 1.00 82.25 108 GLU A C 1
ATOM 880 O O . GLU A 1 108 ? -2.110 -1.668 -9.321 1.00 82.25 108 GLU A O 1
ATOM 885 N N . ASN A 1 109 ? -2.851 0.179 -10.355 1.00 86.12 109 ASN A N 1
ATOM 886 C CA . ASN A 1 109 ? -4.092 0.311 -9.584 1.00 86.12 109 ASN A CA 1
ATOM 887 C C . ASN A 1 109 ? -5.305 -0.364 -10.255 1.00 86.12 109 ASN A C 1
ATOM 889 O O . ASN A 1 109 ? -6.366 -0.466 -9.641 1.00 86.12 109 ASN A O 1
ATOM 893 N N . VAL A 1 110 ? -5.172 -0.853 -11.496 1.00 89.38 110 VAL A N 1
ATOM 894 C CA . VAL A 1 110 ? -6.293 -1.411 -12.285 1.00 89.38 110 VAL A CA 1
ATOM 895 C C . VAL A 1 110 ? -6.921 -2.632 -11.605 1.00 89.38 110 VAL A C 1
ATOM 897 O O . VAL A 1 110 ? -8.143 -2.767 -11.582 1.00 89.38 110 VAL A O 1
ATOM 900 N N . VAL A 1 111 ? -6.103 -3.494 -10.995 1.00 90.31 111 VAL A N 1
ATOM 901 C CA . VAL A 1 111 ? -6.595 -4.682 -10.278 1.00 90.31 111 VAL A CA 1
ATOM 902 C C . VAL A 1 111 ? -7.355 -4.286 -9.006 1.00 90.31 111 VAL A C 1
ATOM 904 O O . VAL A 1 111 ? -8.408 -4.852 -8.731 1.00 90.31 111 VAL A O 1
ATOM 907 N N . VAL A 1 112 ? -6.890 -3.265 -8.274 1.00 89.88 112 VAL A N 1
ATOM 908 C CA . VAL A 1 112 ? -7.603 -2.729 -7.099 1.00 89.88 112 VAL A CA 1
ATOM 909 C C . VAL A 1 112 ? -8.948 -2.121 -7.502 1.00 89.88 112 VAL A C 1
ATOM 911 O O . VAL A 1 112 ? -9.943 -2.348 -6.820 1.00 89.88 112 VAL A O 1
ATOM 914 N N . ALA A 1 113 ? -9.014 -1.409 -8.632 1.00 89.62 113 ALA A N 1
ATOM 915 C CA . ALA A 1 113 ? -10.276 -0.890 -9.157 1.00 89.62 113 ALA A CA 1
ATOM 916 C C . ALA A 1 113 ? -11.266 -2.023 -9.491 1.00 89.62 113 ALA A C 1
ATOM 918 O O . ALA A 1 113 ? -12.426 -1.960 -9.089 1.00 89.62 113 ALA A O 1
ATOM 919 N N . ALA A 1 114 ? -10.806 -3.096 -10.146 1.00 90.62 114 ALA A N 1
ATOM 920 C CA . ALA A 1 114 ? -11.639 -4.264 -10.439 1.00 90.62 114 ALA A CA 1
ATOM 921 C C . ALA A 1 114 ? -12.125 -4.987 -9.165 1.00 90.62 114 ALA A C 1
ATOM 923 O O . ALA A 1 114 ? -13.289 -5.386 -9.089 1.00 90.62 114 ALA A O 1
ATOM 924 N N . MET A 1 115 ? -11.267 -5.118 -8.146 1.00 90.56 115 MET A N 1
ATOM 925 C CA . MET A 1 115 ? -11.642 -5.667 -6.836 1.00 90.56 115 MET A CA 1
ATOM 926 C C . MET A 1 115 ? -12.694 -4.800 -6.137 1.00 90.56 115 MET A C 1
ATOM 928 O O . MET A 1 115 ? -13.702 -5.330 -5.679 1.00 90.56 115 MET A O 1
ATOM 932 N N . GLN A 1 116 ? -12.512 -3.476 -6.121 1.00 90.31 116 GLN A N 1
ATOM 933 C CA . GLN A 1 116 ? -13.465 -2.532 -5.531 1.00 90.31 116 GLN A CA 1
ATOM 934 C C . GLN A 1 116 ? -14.841 -2.623 -6.210 1.00 90.31 116 GLN A C 1
ATOM 936 O O . GLN A 1 116 ? -15.854 -2.733 -5.523 1.00 90.31 116 GLN A O 1
ATOM 941 N N . CYS A 1 117 ? -14.888 -2.644 -7.549 1.00 89.25 117 CYS A N 1
ATOM 942 C CA . CYS A 1 117 ? -16.133 -2.877 -8.285 1.00 89.25 117 CYS A CA 1
ATOM 943 C C . CYS A 1 117 ? -16.762 -4.227 -7.906 1.00 89.25 117 CYS A C 1
ATOM 945 O O . CYS A 1 117 ? -17.957 -4.290 -7.643 1.00 89.25 117 CYS A O 1
ATOM 947 N N . SER A 1 118 ? -15.961 -5.292 -7.809 1.00 88.62 118 SER A N 1
ATOM 948 C CA . SER A 1 118 ? -16.454 -6.627 -7.446 1.00 88.62 118 SER A CA 1
ATOM 949 C C . SER A 1 118 ? -17.057 -6.668 -6.038 1.00 88.62 118 SER A C 1
ATOM 951 O O . SER A 1 118 ? -18.096 -7.294 -5.848 1.00 88.62 118 SER A O 1
ATOM 953 N N . PHE A 1 119 ? -16.467 -5.979 -5.057 1.00 86.88 119 PHE A N 1
ATOM 954 C CA . PHE A 1 119 ? -17.032 -5.895 -3.706 1.00 86.88 119 PHE A CA 1
ATOM 955 C C . PHE A 1 119 ? -18.341 -5.098 -3.651 1.00 86.88 119 PHE A C 1
ATOM 957 O O . PHE A 1 119 ? -19.207 -5.419 -2.845 1.00 86.88 119 PHE A O 1
ATOM 964 N N . HIS A 1 120 ? -18.514 -4.089 -4.510 1.00 83.88 120 HIS A N 1
ATOM 965 C CA . HIS A 1 120 ? -19.727 -3.258 -4.543 1.00 83.88 120 HIS A CA 1
ATOM 966 C C . HIS A 1 120 ? -20.834 -3.799 -5.456 1.00 83.88 120 HIS A C 1
ATOM 968 O O . HIS A 1 120 ? -21.981 -3.402 -5.300 1.00 83.88 120 HIS A O 1
ATOM 974 N N . CYS A 1 121 ? -20.525 -4.708 -6.385 1.00 78.00 121 CYS A N 1
ATOM 975 C CA . CYS A 1 121 ? -21.526 -5.383 -7.220 1.00 78.00 121 CYS A CA 1
ATOM 976 C C . CYS A 1 121 ? -22.162 -6.622 -6.562 1.00 78.00 121 CYS A C 1
ATOM 978 O O . CYS A 1 121 ? -23.159 -7.118 -7.078 1.00 78.00 121 CYS A O 1
ATOM 980 N N . ASN A 1 122 ? -21.588 -7.142 -5.471 1.00 60.81 122 ASN A N 1
ATOM 981 C CA . ASN A 1 122 ? -22.064 -8.341 -4.763 1.00 60.81 122 ASN A CA 1
ATOM 982 C C . ASN A 1 122 ? -22.730 -8.013 -3.406 1.00 60.81 122 ASN A C 1
ATOM 984 O O . ASN A 1 122 ? -22.720 -8.851 -2.505 1.00 60.81 122 ASN A O 1
ATOM 988 N N . HIS A 1 123 ? -23.258 -6.794 -3.250 1.00 53.22 123 HIS A N 1
ATOM 989 C CA . HIS A 1 123 ? -23.799 -6.243 -2.001 1.00 53.22 123 HIS A CA 1
ATOM 990 C C . HIS A 1 123 ? -25.166 -5.578 -2.212 1.00 53.22 123 HIS A C 1
ATOM 992 O O . HIS A 1 123 ? -25.396 -5.066 -3.330 1.00 53.22 123 HIS A O 1
#

Organism: Branchiostoma lanceolatum (NCBI:txid7740)

Sequence (123 aa):
MWPCITFMFSINNFCYQEELQGPNQNVGYRKMWRCLLREYRLNVRRNDKLKPYGFCLHGCIDGYSRRCMWLHVGTTNKDAAVVATLYLNTVNQLEGCPQLVRSDPGTENVVVAAMQCSFHCNH

Secondary st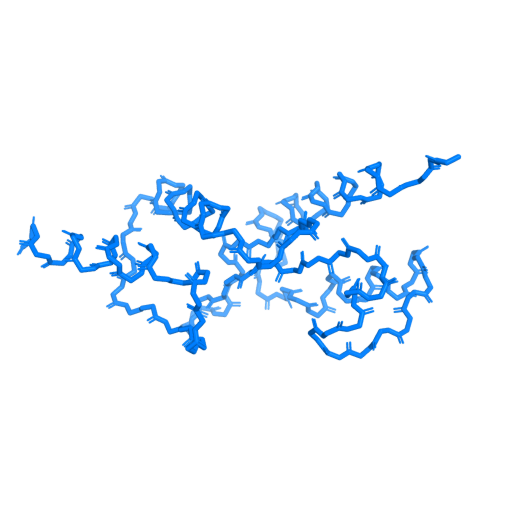ructure (DSSP, 8-state):
--SHHHHHHHHHHHIIIIIIISTTTTTTHHHHHHHHHHTS-----TTTTTGGGT-EEEEEE-TTT--EEEEEEES-S--HHHHHHHHHHHHHHTT---S-----S-GGGHHHHHHHHHHHH--

Nearest PDB structures (foldseek):
  6rlb-assembly1_A  TM=2.269E-01  e=6.058E+00  Homo sapiens
  3f29-assembly1_B  TM=2.579E-01  e=6.058E+00  Thioalkalivibrio nitratireducens
  6sc2-assembly1_A  TM=2.269E-01  e=6.904E+00  Homo sapiens

Foldseek 3Di:
DDDPPVVQVVLQVCCVPPQQPNPNQLVPPVVSVVCCCPVVVCPQPDQDRCVVVQKHWAWDADPPSSGTLHIHIDRDPQALVVNLVSQVVSCVVVVHDDPDDDDDPHNSCVNVVVVNVVVVVVD

Mean predicted aligned error: 8.59 Å

InterPro domains:
  IPR058913 Integrase core domain, putative [PF24764] (46-116)

pLDDT: mean 74.02, std 12.56, range [34.62, 91.12]